Protein AF-A0A7C2BAP0-F1 (afdb_monomer)

Mean predicted aligned error: 7.5 Å

InterPro domains:
  IPR013431 Delta-60 repeat [PF17164] (70-95)

Nearest PDB structures (foldseek):
  1y8c-assembly1_A  TM=5.650E-01  e=6.481E+00  Clostridium acetobutylicum ATCC 824
  7m30-assembly1_D  TM=2.718E-01  e=7.542E+00  Human betaherpesvirus 5

pLDDT: mean 76.72, std 11.05, range [52.72, 95.56]

Structure (mmCIF, N/CA/C/O backbone):
data_AF-A0A7C2BAP0-F1
#
_entry.id   AF-A0A7C2BAP0-F1
#
loop_
_atom_site.group_PDB
_atom_site.id
_atom_site.type_symbol
_atom_site.label_atom_id
_atom_site.label_alt_id
_atom_site.label_comp_id
_atom_site.label_asym_id
_atom_site.label_entity_id
_atom_site.label_seq_id
_atom_site.pdbx_PDB_ins_code
_atom_site.Cartn_x
_atom_site.Cartn_y
_atom_site.Cartn_z
_atom_site.occupancy
_atom_site.B_iso_or_equiv
_atom_site.auth_seq_id
_atom_site.auth_comp_id
_atom_site.auth_asym_id
_atom_site.auth_atom_id
_atom_site.pdbx_PDB_model_num
ATOM 1 N N . MET A 1 1 ? -6.931 2.181 -11.213 1.00 60.00 1 MET A N 1
ATOM 2 C CA . MET A 1 1 ? -7.360 0.834 -10.768 1.00 60.00 1 MET A CA 1
ATOM 3 C C . MET A 1 1 ? -7.959 0.981 -9.381 1.00 60.00 1 MET A C 1
ATOM 5 O O . MET A 1 1 ? -7.573 1.914 -8.685 1.00 60.00 1 MET A O 1
ATOM 9 N N . ALA A 1 2 ? -8.909 0.126 -9.014 1.00 66.00 2 ALA A N 1
ATOM 10 C CA . ALA A 1 2 ? -9.469 0.088 -7.670 1.00 66.00 2 ALA A CA 1
ATOM 11 C C . ALA A 1 2 ? -9.426 -1.349 -7.154 1.00 66.00 2 ALA A C 1
ATOM 13 O O . ALA A 1 2 ? -9.583 -2.288 -7.936 1.00 66.00 2 ALA A O 1
ATOM 14 N N . ASN A 1 3 ? -9.183 -1.499 -5.860 1.00 74.06 3 ASN A N 1
ATOM 15 C CA . ASN A 1 3 ? -9.145 -2.777 -5.174 1.00 74.06 3 ASN A CA 1
ATOM 16 C C . ASN A 1 3 ? -9.980 -2.664 -3.897 1.00 74.06 3 ASN A C 1
ATOM 18 O O . ASN A 1 3 ? -10.124 -1.575 -3.336 1.00 74.06 3 ASN A O 1
ATOM 22 N N . LEU A 1 4 ? -10.551 -3.780 -3.466 1.00 80.62 4 LEU A N 1
ATOM 23 C CA . LEU A 1 4 ? -11.315 -3.851 -2.237 1.00 80.62 4 LEU A CA 1
ATOM 24 C C . LEU A 1 4 ? -10.949 -5.114 -1.487 1.00 80.62 4 LEU A C 1
ATOM 26 O O . LEU A 1 4 ? -10.612 -6.136 -2.083 1.00 80.62 4 LEU A O 1
ATOM 30 N N . ALA A 1 5 ? -11.112 -5.056 -0.179 1.00 78.81 5 ALA A N 1
ATOM 31 C CA . ALA A 1 5 ? -10.953 -6.209 0.673 1.00 78.81 5 ALA A CA 1
ATOM 32 C C . ALA A 1 5 ? -11.924 -6.131 1.848 1.00 78.81 5 ALA A C 1
ATOM 34 O O . ALA A 1 5 ? -12.207 -5.058 2.378 1.00 78.81 5 ALA A O 1
ATOM 35 N N . ILE A 1 6 ? -12.444 -7.287 2.242 1.00 80.50 6 ILE A N 1
ATOM 36 C CA . ILE A 1 6 ? -13.383 -7.416 3.355 1.00 80.50 6 ILE A CA 1
ATOM 37 C C . ILE A 1 6 ? -12.605 -7.869 4.576 1.00 80.50 6 ILE A C 1
ATOM 39 O O . ILE A 1 6 ? -11.807 -8.806 4.487 1.00 80.50 6 ILE A O 1
ATOM 43 N N . ARG A 1 7 ? -12.855 -7.235 5.722 1.00 74.12 7 ARG A N 1
ATOM 44 C CA . ARG A 1 7 ? -12.248 -7.654 6.974 1.00 74.12 7 ARG A CA 1
ATOM 45 C C . ARG A 1 7 ? -13.022 -7.221 8.204 1.00 74.12 7 ARG A C 1
ATOM 47 O O . ARG A 1 7 ? -13.328 -6.043 8.364 1.00 74.12 7 ARG A O 1
ATOM 54 N N . GLY A 1 8 ? -13.232 -8.173 9.113 1.00 79.19 8 GLY A N 1
ATOM 55 C CA . GLY A 1 8 ? -13.982 -7.930 10.338 1.00 79.19 8 GLY A CA 1
ATOM 56 C C . GLY A 1 8 ? -15.375 -7.410 10.000 1.00 79.19 8 GLY A C 1
ATOM 57 O O . GLY A 1 8 ? -16.153 -8.100 9.346 1.00 79.19 8 GLY A O 1
ATOM 58 N N . ASP A 1 9 ? -15.654 -6.183 10.421 1.00 78.75 9 ASP A N 1
ATOM 59 C CA . ASP A 1 9 ? -16.930 -5.491 10.246 1.00 78.75 9 ASP A CA 1
ATOM 60 C C . ASP A 1 9 ? -16.967 -4.511 9.060 1.00 78.75 9 ASP A C 1
ATOM 62 O O . ASP A 1 9 ? -17.964 -3.808 8.874 1.00 78.75 9 ASP A O 1
ATOM 66 N N . GLY A 1 10 ? -15.906 -4.459 8.251 1.00 84.00 10 GLY A N 1
ATOM 67 C CA . GLY A 1 10 ? -15.762 -3.444 7.216 1.00 84.00 10 GLY A CA 1
ATOM 68 C C . GLY A 1 10 ? -15.266 -3.952 5.869 1.00 84.00 10 GLY A C 1
ATOM 69 O O . GLY A 1 10 ? -14.668 -5.020 5.729 1.00 84.00 10 GLY A O 1
ATOM 70 N N . ILE A 1 11 ? -15.505 -3.126 4.859 1.00 85.06 11 ILE A N 1
ATOM 71 C CA . ILE A 1 11 ? -14.996 -3.251 3.500 1.00 85.06 11 ILE A CA 1
ATOM 72 C C . ILE A 1 11 ? -14.034 -2.086 3.288 1.00 85.06 11 ILE A C 1
ATOM 74 O O . ILE A 1 11 ? -14.440 -0.927 3.306 1.00 85.06 11 ILE A O 1
ATOM 78 N N . PHE A 1 12 ? -12.760 -2.386 3.084 1.00 83.50 12 PHE A N 1
ATOM 79 C CA . PHE A 1 12 ? -11.741 -1.393 2.770 1.00 83.50 12 PHE A CA 1
ATOM 80 C C . PHE A 1 12 ? -11.612 -1.276 1.261 1.00 83.50 12 PHE A C 1
ATOM 82 O O . PHE A 1 12 ? -11.488 -2.285 0.567 1.00 83.50 12 PHE A O 1
ATOM 89 N N . VAL A 1 13 ? -11.632 -0.050 0.754 1.00 79.00 13 VAL A N 1
ATOM 90 C CA . VAL A 1 13 ? -11.530 0.239 -0.676 1.00 79.00 13 VAL A CA 1
ATOM 91 C C . VAL A 1 13 ? -10.384 1.210 -0.904 1.00 79.00 13 VAL A C 1
ATOM 93 O O . VAL A 1 13 ? -10.280 2.221 -0.210 1.00 79.00 13 VAL A O 1
ATOM 96 N N . VAL A 1 14 ? -9.560 0.924 -1.913 1.00 77.88 14 VAL A N 1
ATOM 97 C CA . VAL A 1 14 ? -8.635 1.902 -2.491 1.00 77.88 14 VAL A CA 1
ATOM 98 C C . VAL A 1 14 ? -8.905 2.087 -3.965 1.00 77.88 14 VAL A C 1
ATOM 100 O O . VAL A 1 14 ? -9.116 1.127 -4.705 1.00 77.88 14 VAL A O 1
ATOM 103 N N . GLY A 1 15 ? -8.804 3.327 -4.412 1.00 72.50 15 GLY A N 1
ATOM 104 C CA . GLY A 1 15 ? -8.547 3.641 -5.808 1.00 72.50 15 GLY A CA 1
ATOM 105 C C . GLY A 1 15 ? -7.338 4.550 -5.927 1.00 72.50 15 GLY A C 1
ATOM 106 O O . GLY A 1 15 ? -7.028 5.291 -5.001 1.00 72.50 15 GLY A O 1
ATOM 107 N N . ALA A 1 16 ? -6.671 4.533 -7.077 1.00 72.88 16 ALA A N 1
ATOM 108 C CA . ALA A 1 16 ? -5.841 5.663 -7.478 1.00 72.88 16 ALA A CA 1
ATOM 109 C C . ALA A 1 16 ? -6.560 6.489 -8.540 1.00 72.88 16 ALA A C 1
ATOM 111 O O . ALA A 1 16 ? -7.107 5.952 -9.511 1.00 72.88 16 ALA A O 1
ATOM 112 N N . LEU A 1 17 ? -6.528 7.801 -8.336 1.00 68.38 17 LEU A N 1
ATOM 113 C CA . LEU A 1 17 ? -7.054 8.825 -9.225 1.00 68.38 17 LEU A CA 1
ATOM 114 C C . LEU A 1 17 ? -5.926 9.809 -9.546 1.00 68.38 17 LEU A C 1
ATOM 116 O O . LEU A 1 17 ? -5.077 10.087 -8.702 1.00 68.38 17 LEU A O 1
ATOM 120 N N . GLY A 1 18 ? -5.931 10.372 -10.751 1.00 66.81 18 GLY A N 1
ATOM 121 C CA . GLY A 1 18 ? -5.037 11.474 -11.104 1.00 66.81 18 GLY A CA 1
ATOM 122 C C . GLY A 1 18 ? -4.363 11.330 -12.461 1.00 66.81 18 GLY A C 1
ATOM 123 O O . GLY A 1 18 ? -4.441 10.297 -13.125 1.00 66.81 18 GLY A O 1
ATOM 124 N N . ALA A 1 19 ? -3.712 12.414 -12.875 1.00 61.16 19 ALA A N 1
ATOM 125 C CA . ALA A 1 19 ? -2.890 12.451 -14.074 1.00 61.16 19 ALA A CA 1
ATOM 126 C C . ALA A 1 19 ? -1.469 11.959 -13.765 1.00 61.16 19 ALA A C 1
ATOM 128 O O . ALA A 1 19 ? -1.022 11.950 -12.616 1.00 61.16 19 ALA A O 1
ATOM 129 N N . ILE A 1 20 ? -0.741 11.594 -14.817 1.00 60.59 20 ILE A N 1
ATOM 130 C CA . ILE A 1 20 ? 0.689 11.294 -14.756 1.00 60.59 20 ILE A CA 1
ATOM 131 C C . ILE A 1 20 ? 1.415 12.422 -13.995 1.00 60.59 20 ILE A C 1
ATOM 133 O O . ILE A 1 20 ? 1.289 13.591 -14.352 1.00 60.59 20 ILE A O 1
ATOM 137 N N . GLY A 1 21 ? 2.139 12.073 -12.927 1.00 61.00 21 GLY A N 1
ATOM 138 C CA . GLY A 1 21 ? 2.869 13.032 -12.080 1.00 61.00 21 GLY A CA 1
ATOM 139 C C . GLY A 1 21 ? 2.085 13.598 -10.886 1.00 61.00 21 GLY A C 1
ATOM 140 O O . GLY A 1 21 ? 2.685 14.208 -10.010 1.00 61.00 21 GLY A O 1
ATOM 141 N N . LYS A 1 22 ? 0.766 13.378 -10.799 1.00 69.75 22 LYS A N 1
ATOM 142 C CA . LYS A 1 22 ? -0.076 13.789 -9.659 1.00 69.75 22 LYS A CA 1
ATOM 143 C C . LYS A 1 22 ? -1.109 12.714 -9.334 1.00 69.75 22 LYS A C 1
ATOM 145 O O . LYS A 1 22 ? -2.311 12.939 -9.472 1.00 69.75 22 LYS A O 1
ATOM 150 N N . GLN A 1 23 ? -0.634 11.535 -8.944 1.00 73.38 23 GLN A N 1
ATOM 151 C CA . GLN A 1 23 ? -1.524 10.474 -8.483 1.00 73.38 23 GLN A CA 1
ATOM 152 C C . GLN A 1 23 ? -1.848 10.621 -7.001 1.00 73.38 23 GLN A C 1
ATOM 154 O O . GLN A 1 23 ? -0.998 10.981 -6.185 1.00 73.38 23 GLN A O 1
ATOM 159 N N . ILE A 1 24 ? -3.101 10.330 -6.679 1.00 77.06 24 ILE A N 1
ATOM 160 C CA . ILE A 1 24 ? -3.667 10.346 -5.340 1.00 77.06 24 ILE A CA 1
ATOM 161 C C . ILE A 1 24 ? -4.268 8.964 -5.105 1.00 77.06 24 ILE A C 1
ATOM 163 O O . ILE A 1 24 ? -5.081 8.499 -5.906 1.00 77.06 24 ILE A O 1
ATOM 167 N N . ALA A 1 25 ? -3.877 8.317 -4.013 1.00 77.25 25 ALA A N 1
ATOM 168 C CA . ALA A 1 25 ? -4.617 7.186 -3.487 1.00 77.25 25 ALA A CA 1
ATOM 169 C C . ALA A 1 25 ? -5.796 7.701 -2.667 1.00 77.25 25 ALA A C 1
ATOM 171 O O . ALA A 1 25 ? -5.637 8.601 -1.844 1.00 77.25 25 ALA A O 1
ATOM 172 N N . VAL A 1 26 ? -6.965 7.119 -2.892 1.00 82.44 26 VAL A N 1
ATOM 173 C CA . VAL A 1 26 ? -8.182 7.404 -2.142 1.00 82.44 26 VAL A CA 1
ATOM 174 C C . VAL A 1 26 ? -8.581 6.152 -1.389 1.00 82.44 26 VAL A C 1
ATOM 176 O O . VAL A 1 26 ? -8.789 5.113 -2.014 1.00 82.44 26 VAL A O 1
ATOM 179 N N . TYR A 1 27 ? -8.707 6.274 -0.074 1.00 83.12 27 TYR A N 1
ATOM 180 C CA . TYR A 1 27 ? -9.094 5.209 0.840 1.00 83.12 27 TYR A CA 1
ATOM 181 C C . TYR A 1 27 ? -10.458 5.495 1.430 1.00 83.12 27 TYR A C 1
ATOM 183 O O . TYR A 1 27 ? -10.751 6.620 1.827 1.00 83.12 27 TYR A O 1
ATOM 191 N N . THR A 1 28 ? -11.285 4.469 1.541 1.00 88.12 28 THR A N 1
ATOM 192 C CA . THR A 1 28 ? -12.515 4.546 2.321 1.00 88.12 28 THR A CA 1
ATOM 193 C C . THR A 1 28 ? -12.773 3.210 2.995 1.00 88.12 28 THR A C 1
ATOM 195 O O . THR A 1 28 ? -12.379 2.155 2.485 1.00 88.12 28 THR A O 1
ATOM 198 N N . LYS A 1 29 ? -13.424 3.263 4.153 1.00 89.12 29 LYS A N 1
ATOM 199 C CA . LYS A 1 29 ? -13.974 2.097 4.828 1.00 89.12 29 LYS A CA 1
ATOM 200 C C . LYS A 1 29 ? -15.489 2.196 4.745 1.00 89.12 29 LYS A C 1
ATOM 202 O O . LYS A 1 29 ? -16.071 3.228 5.075 1.00 89.12 29 LYS A O 1
ATOM 207 N N . LEU A 1 30 ? -16.115 1.124 4.289 1.00 91.19 30 LEU A N 1
ATOM 208 C CA . LEU A 1 30 ? -17.557 0.954 4.331 1.00 91.19 30 LEU A CA 1
ATOM 209 C C . LEU A 1 30 ? -17.900 -0.075 5.408 1.00 91.19 30 LEU A C 1
ATOM 211 O O . LEU A 1 30 ? -17.142 -1.019 5.621 1.00 91.19 30 LEU A O 1
ATOM 215 N N . SER A 1 31 ? -19.051 0.056 6.051 1.00 91.69 31 SER A N 1
ATOM 216 C CA . SER A 1 31 ? -19.670 -1.040 6.794 1.00 91.69 31 SER A CA 1
ATOM 217 C C . SER A 1 31 ? -20.094 -2.165 5.842 1.00 91.69 31 SER A C 1
ATOM 219 O O . SER A 1 31 ? -20.206 -1.973 4.628 1.00 91.69 31 SER A O 1
ATOM 221 N N . LEU A 1 32 ? -20.371 -3.359 6.378 1.00 90.25 32 LEU A N 1
ATOM 222 C CA . LEU A 1 32 ? -20.813 -4.508 5.566 1.00 90.25 32 LEU A CA 1
ATOM 223 C C . LEU A 1 32 ? -22.132 -4.269 4.807 1.00 90.25 32 LEU A C 1
ATOM 225 O O . LEU A 1 32 ? -22.399 -4.954 3.823 1.00 90.25 32 LEU A O 1
ATOM 229 N N . ASP A 1 33 ? -22.950 -3.301 5.232 1.00 92.88 33 ASP A N 1
ATOM 230 C CA . ASP A 1 33 ? -24.154 -2.865 4.511 1.00 92.88 33 ASP A CA 1
ATOM 231 C C . ASP A 1 33 ? -23.868 -1.799 3.429 1.00 92.88 33 ASP A C 1
ATOM 233 O O . ASP A 1 33 ? -24.795 -1.287 2.801 1.00 92.88 33 ASP A O 1
ATOM 237 N N . GLY A 1 34 ? -22.591 -1.482 3.190 1.00 91.44 34 GLY A N 1
ATOM 238 C CA . GLY A 1 34 ? -22.111 -0.611 2.118 1.00 91.44 34 GLY A CA 1
ATOM 239 C C . GLY A 1 34 ? -22.129 0.886 2.431 1.00 91.44 34 GLY A C 1
ATOM 240 O O . GLY A 1 34 ? -21.845 1.685 1.539 1.00 91.44 34 GLY A O 1
ATOM 241 N N . LYS A 1 35 ? -22.459 1.297 3.661 1.00 95.56 35 LYS A N 1
ATOM 242 C CA . LYS A 1 35 ? -22.438 2.714 4.059 1.00 95.56 35 LYS A CA 1
ATOM 243 C C . LYS A 1 35 ? -21.031 3.153 4.473 1.00 95.56 35 LYS A C 1
ATOM 245 O O . LYS A 1 35 ? -20.275 2.319 4.955 1.00 95.56 35 LYS A O 1
ATOM 250 N N . PRO A 1 36 ? -20.669 4.441 4.344 1.00 94.88 36 PRO A N 1
ATOM 251 C CA . PRO A 1 36 ? -19.399 4.930 4.869 1.00 94.88 36 PRO A CA 1
ATOM 252 C C . PRO A 1 36 ? -19.283 4.714 6.380 1.00 94.88 36 PRO A C 1
ATOM 254 O O . PRO A 1 36 ? -20.175 5.097 7.142 1.00 94.88 36 PRO A O 1
ATOM 257 N N . ASP A 1 37 ? -18.179 4.105 6.806 1.00 92.69 37 ASP A N 1
ATOM 258 C CA . ASP A 1 37 ? -17.882 3.867 8.212 1.00 92.69 37 ASP A CA 1
ATOM 259 C C . ASP A 1 37 ? -17.383 5.163 8.863 1.00 92.69 37 ASP A C 1
ATOM 261 O O . ASP A 1 37 ? -16.286 5.642 8.584 1.00 92.69 37 ASP A O 1
ATOM 265 N N . GLN A 1 38 ? -18.197 5.723 9.757 1.00 94.31 38 GLN A N 1
ATOM 266 C CA . GLN A 1 38 ? -17.916 6.984 10.450 1.00 94.31 38 GLN A CA 1
ATOM 267 C C . GLN A 1 38 ? -16.676 6.919 11.356 1.00 94.31 38 GLN A C 1
ATOM 269 O O . GLN A 1 38 ? -16.120 7.963 11.694 1.00 94.31 38 GLN A O 1
ATOM 274 N N . SER A 1 39 ? -16.226 5.720 11.744 1.00 90.25 39 SER A N 1
ATOM 275 C CA . SER A 1 39 ? -14.994 5.547 12.523 1.00 90.25 39 SER A CA 1
ATOM 276 C C . SER A 1 39 ? -13.725 5.766 11.697 1.00 90.25 39 SER A C 1
ATOM 278 O O . SER A 1 39 ? -12.670 6.013 12.272 1.00 90.25 39 SER A O 1
ATOM 280 N N . PHE A 1 40 ? -13.823 5.723 10.365 1.00 89.50 40 PHE A N 1
ATOM 281 C CA . PHE A 1 40 ? -12.704 5.911 9.452 1.00 89.50 40 PHE A CA 1
ATOM 282 C C . PHE A 1 40 ? -12.774 7.300 8.824 1.00 89.50 40 PHE A C 1
ATOM 284 O O . PHE A 1 40 ? -13.644 7.561 7.996 1.00 89.50 40 PHE A O 1
ATOM 291 N N . ASN A 1 41 ? -11.866 8.197 9.208 1.00 92.00 41 ASN A N 1
ATOM 292 C CA . ASN A 1 41 ? -11.774 9.559 8.676 1.00 92.00 41 ASN A CA 1
ATOM 293 C C . ASN A 1 41 ? -13.137 10.297 8.665 1.00 92.00 41 ASN A C 1
ATOM 295 O O . ASN A 1 41 ? -13.482 11.003 7.719 1.00 92.00 41 ASN A O 1
ATOM 299 N N . GLY A 1 42 ? -13.962 10.078 9.699 1.00 93.62 42 GLY A N 1
ATOM 300 C CA . GLY A 1 42 ? -15.304 10.664 9.803 1.00 93.62 42 GLY A CA 1
ATOM 301 C C . GLY A 1 42 ? -16.303 10.181 8.742 1.00 93.62 42 GLY A C 1
ATOM 302 O O . GLY A 1 42 ? -17.286 10.866 8.476 1.00 93.62 42 GLY A O 1
ATOM 303 N N . GLY A 1 43 ? -16.053 9.034 8.105 1.00 92.25 43 GLY A N 1
ATOM 304 C CA . GLY A 1 43 ? -16.839 8.512 6.985 1.00 92.25 43 GLY A CA 1
ATOM 305 C C . GLY A 1 43 ? -16.499 9.138 5.633 1.00 92.25 43 GLY A C 1
ATOM 306 O O . GLY A 1 43 ? -17.103 8.768 4.627 1.00 92.25 43 GLY A O 1
ATOM 307 N N . GLU A 1 44 ? -15.529 10.048 5.578 1.00 94.19 44 GLU A N 1
ATOM 308 C CA . GLU A 1 44 ? -15.085 10.668 4.334 1.00 94.19 44 GLU A CA 1
ATOM 309 C C . GLU A 1 44 ? -13.887 9.916 3.734 1.00 94.19 44 GLU A C 1
ATOM 311 O O . GLU A 1 44 ? -13.049 9.377 4.466 1.00 94.19 44 GLU A O 1
ATOM 316 N N . PRO A 1 45 ? -13.733 9.892 2.399 1.00 89.31 45 PRO A N 1
ATOM 317 C CA . PRO A 1 45 ? -12.554 9.303 1.783 1.00 89.31 45 PRO A CA 1
ATOM 318 C C . PRO A 1 45 ? -11.261 10.027 2.188 1.00 89.31 45 PRO A C 1
ATOM 320 O O . PRO A 1 45 ? -11.148 11.248 2.076 1.00 89.31 45 PRO A O 1
ATOM 323 N N . LEU A 1 46 ? -10.247 9.267 2.595 1.00 86.44 46 LEU A N 1
ATOM 324 C CA . LEU A 1 46 ? -8.901 9.773 2.847 1.00 86.44 46 LEU A CA 1
ATOM 325 C C . LEU A 1 46 ? -8.128 9.848 1.528 1.00 86.44 46 LEU A C 1
ATOM 327 O O . LEU A 1 46 ? -8.031 8.856 0.812 1.00 86.44 46 LEU A O 1
ATOM 331 N N . SER A 1 47 ? -7.530 11.000 1.227 1.00 85.38 47 SER A N 1
ATOM 332 C CA . SER A 1 47 ? -6.709 11.203 0.027 1.00 85.38 47 SER A CA 1
ATOM 333 C C . SER A 1 47 ? -5.232 11.356 0.386 1.00 85.38 47 SER A C 1
ATOM 335 O O . SER A 1 47 ? -4.869 12.280 1.110 1.00 85.38 47 SER A O 1
ATOM 337 N N . ILE A 1 48 ? -4.375 10.491 -0.159 1.00 78.75 48 ILE A N 1
ATOM 338 C CA . ILE A 1 48 ? -2.921 10.523 0.047 1.00 78.75 48 ILE A CA 1
ATOM 339 C C . ILE A 1 48 ? -2.224 10.761 -1.299 1.00 78.75 48 ILE A C 1
ATOM 341 O O . ILE A 1 48 ? -2.373 9.947 -2.216 1.00 78.75 48 ILE A O 1
ATOM 345 N N . PRO A 1 49 ? -1.450 11.850 -1.456 1.00 77.94 49 PRO A N 1
ATOM 346 C CA . PRO A 1 49 ? -0.606 12.043 -2.630 1.00 77.94 49 PRO A CA 1
ATOM 347 C C . PRO A 1 49 ? 0.453 10.938 -2.715 1.00 77.94 49 PRO A C 1
ATOM 349 O O . PRO A 1 49 ? 1.211 10.734 -1.773 1.00 77.94 49 PRO A O 1
ATOM 352 N N . LEU A 1 50 ? 0.536 10.244 -3.851 1.00 68.69 50 LEU A N 1
ATOM 353 C CA . LEU A 1 50 ? 1.498 9.152 -4.046 1.00 68.69 50 LEU A CA 1
ATOM 354 C C . LEU A 1 50 ? 2.842 9.619 -4.627 1.00 68.69 50 LEU A C 1
ATOM 356 O O . LEU A 1 50 ? 3.785 8.840 -4.684 1.00 68.69 50 LEU A O 1
ATOM 360 N N . GLY A 1 51 ? 2.949 10.878 -5.060 1.00 63.34 51 GLY A N 1
ATOM 361 C CA . GLY A 1 51 ? 4.139 11.404 -5.736 1.00 63.34 51 GLY A CA 1
ATOM 362 C C . GLY A 1 51 ? 4.222 11.022 -7.221 1.00 63.34 51 GLY A C 1
ATOM 363 O O . GLY A 1 51 ? 3.340 10.354 -7.774 1.00 63.34 51 GLY A O 1
ATOM 364 N N . GLU A 1 52 ? 5.270 11.490 -7.899 1.00 59.50 52 GLU A N 1
ATOM 365 C CA . GLU A 1 52 ? 5.407 11.394 -9.358 1.00 59.50 52 GLU A CA 1
ATOM 366 C C . GLU A 1 52 ? 5.582 9.953 -9.868 1.00 59.50 52 GLU A C 1
ATOM 368 O O . GLU A 1 52 ? 6.268 9.134 -9.265 1.00 59.50 52 GLU A O 1
ATOM 373 N N . GLY A 1 53 ? 4.978 9.648 -11.023 1.00 56.12 53 GLY A N 1
ATOM 374 C CA . GLY A 1 53 ? 5.149 8.367 -11.721 1.00 56.12 53 GLY A CA 1
ATOM 375 C C . GLY A 1 53 ? 4.331 7.195 -11.170 1.00 56.12 53 GLY A C 1
ATOM 376 O O . GLY A 1 53 ? 4.345 6.120 -11.756 1.00 56.12 53 GLY A O 1
ATOM 377 N N . ASN A 1 54 ? 3.580 7.352 -10.078 1.00 57.81 54 ASN A N 1
ATOM 378 C CA . ASN A 1 54 ? 2.877 6.197 -9.523 1.00 57.81 54 ASN A CA 1
ATOM 379 C C . ASN A 1 54 ? 1.697 5.740 -10.395 1.00 57.81 54 ASN A C 1
ATOM 381 O O . ASN A 1 54 ? 0.990 6.592 -10.906 1.00 57.81 54 ASN A O 1
ATOM 385 N N . ILE A 1 55 ? 1.514 4.43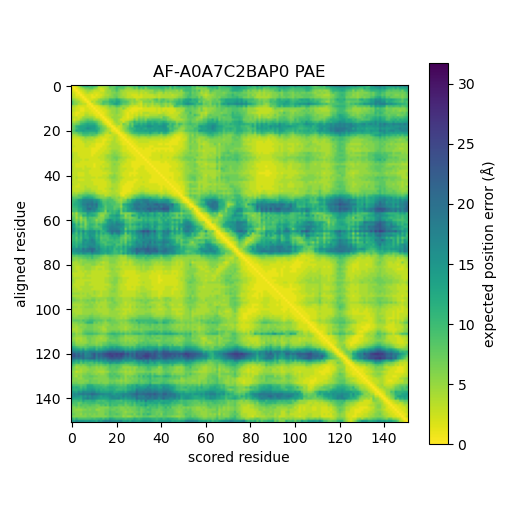1 -10.611 1.00 52.72 55 ILE A N 1
ATOM 386 C CA . ILE A 1 55 ? 0.369 3.792 -11.276 1.00 52.72 55 ILE A CA 1
ATOM 387 C C . ILE A 1 55 ? 0.206 2.395 -10.651 1.00 52.72 55 ILE A C 1
ATOM 389 O O . ILE A 1 55 ? 0.921 1.459 -10.998 1.00 52.72 55 ILE A O 1
ATOM 393 N N . GLY A 1 56 ? -0.742 2.242 -9.730 1.00 55.00 56 GLY A N 1
ATOM 394 C CA . GLY A 1 56 ? -1.068 0.945 -9.134 1.00 55.00 56 GLY A CA 1
ATOM 395 C C . GLY A 1 56 ? -1.645 1.087 -7.732 1.00 55.00 56 GLY A C 1
ATOM 396 O O . GLY A 1 56 ? -1.156 1.877 -6.927 1.00 55.00 56 GLY A O 1
ATOM 397 N N . SER A 1 57 ? -2.725 0.356 -7.456 1.00 57.41 57 SER A N 1
ATOM 398 C CA . SER A 1 57 ? -3.507 0.492 -6.221 1.00 57.41 57 SER A CA 1
ATOM 399 C C . SER A 1 57 ? -3.867 -0.898 -5.722 1.00 57.41 57 SER A C 1
ATOM 401 O O . SER A 1 57 ? -4.865 -1.475 -6.153 1.00 57.41 57 SER A O 1
ATOM 403 N N . TYR A 1 58 ? -3.026 -1.454 -4.856 1.00 61.03 58 TYR A N 1
ATOM 404 C CA . TYR A 1 58 ? -3.388 -2.635 -4.082 1.00 61.03 58 TYR A CA 1
ATOM 405 C C . TYR A 1 58 ? -3.757 -2.172 -2.674 1.00 61.03 58 TYR A C 1
ATOM 407 O O . TYR A 1 58 ? -3.056 -1.363 -2.071 1.00 61.03 58 TYR A O 1
ATOM 415 N N . VAL A 1 59 ? -4.859 -2.687 -2.136 1.00 59.72 59 VAL A N 1
ATOM 416 C CA . VAL A 1 59 ? -5.117 -2.614 -0.698 1.00 59.72 59 VAL A CA 1
ATOM 417 C C . VAL A 1 59 ? -5.070 -4.011 -0.148 1.00 59.72 59 VAL A C 1
ATOM 419 O O . VAL A 1 59 ? -5.721 -4.915 -0.666 1.00 59.72 59 VAL A O 1
ATOM 422 N N . ILE A 1 60 ? -4.306 -4.149 0.925 1.00 63.56 60 ILE A N 1
ATOM 423 C CA . ILE A 1 60 ? -4.425 -5.276 1.825 1.00 63.56 60 ILE A CA 1
ATOM 424 C C . ILE A 1 60 ? -4.798 -4.676 3.171 1.00 63.56 60 ILE A C 1
ATOM 426 O O . ILE A 1 60 ? -3.980 -3.966 3.753 1.00 63.56 60 ILE A O 1
ATOM 430 N N . PRO A 1 61 ? -6.003 -4.932 3.682 1.00 60.06 61 PRO A N 1
ATOM 431 C CA . PRO A 1 61 ? -6.362 -4.509 5.018 1.00 60.06 61 PRO A CA 1
ATOM 432 C C . PRO A 1 61 ? -5.563 -5.364 6.007 1.00 60.06 61 PRO A C 1
ATOM 434 O O . PRO A 1 61 ? -5.972 -6.479 6.332 1.00 60.06 61 PRO A O 1
ATOM 437 N N . LEU A 1 62 ? -4.409 -4.858 6.456 1.00 60.91 62 LEU A N 1
ATOM 438 C CA . LEU A 1 62 ? -3.617 -5.487 7.525 1.00 60.91 62 LEU A CA 1
ATOM 439 C C . LEU A 1 62 ? -4.210 -5.207 8.900 1.00 60.91 62 LEU A C 1
ATOM 441 O O . LEU A 1 62 ? -4.981 -4.258 9.043 1.00 60.91 62 LEU A O 1
ATOM 445 N N . GLU A 1 63 ? -3.902 -6.003 9.943 1.00 56.75 63 GLU A N 1
ATOM 446 C CA . GLU A 1 63 ? -4.420 -5.739 11.328 1.00 56.75 63 GLU A CA 1
ATOM 447 C C . GLU A 1 63 ? -3.907 -4.405 11.840 1.00 56.75 63 GLU A C 1
ATOM 449 O O . GLU A 1 63 ? -4.585 -3.712 12.589 1.00 56.75 63 GLU A O 1
ATOM 454 N N . SER A 1 64 ? -2.768 -4.013 11.290 1.00 57.53 64 SER A N 1
ATOM 455 C CA . SER A 1 64 ? -2.055 -2.767 11.467 1.00 57.53 64 SER A CA 1
ATOM 456 C C . SER A 1 64 ? -2.494 -1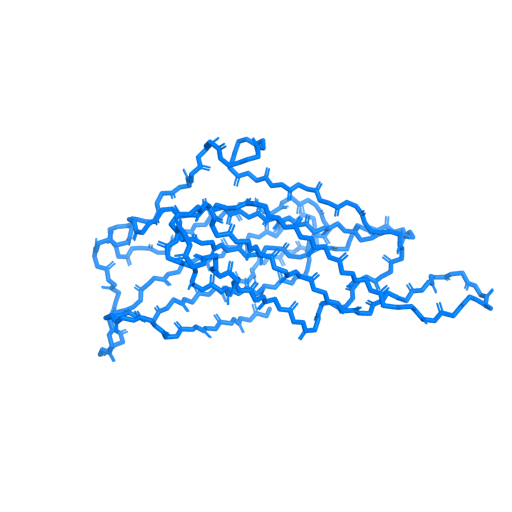.612 10.555 1.00 57.53 64 SER A C 1
ATOM 458 O O . SER A 1 64 ? -2.001 -0.504 10.763 1.00 57.53 64 SER A O 1
ATOM 460 N N . GLY A 1 65 ? -3.373 -1.839 9.562 1.00 59.12 65 GLY A N 1
ATOM 461 C CA . GLY A 1 65 ? -3.953 -0.783 8.719 1.00 59.12 65 GLY A CA 1
ATOM 462 C C . GLY A 1 65 ? -3.205 -0.399 7.417 1.00 59.12 65 GLY A C 1
ATOM 463 O O . GLY A 1 65 ? -3.206 0.745 6.975 1.00 59.12 65 GLY A O 1
ATOM 464 N N . LEU A 1 66 ? -2.525 -1.318 6.730 1.00 64.81 66 LEU A N 1
ATOM 465 C CA . LEU A 1 66 ? -1.749 -0.916 5.540 1.00 64.81 66 LEU A CA 1
ATOM 466 C C . LEU A 1 66 ? -2.581 -0.564 4.297 1.00 64.81 66 LEU A C 1
ATOM 468 O O . LEU A 1 66 ? -3.642 -1.118 4.017 1.00 64.81 66 LEU A O 1
ATOM 472 N N . SER A 1 67 ? -1.963 0.271 3.467 1.00 63.69 67 SER A N 1
ATOM 473 C CA . SER A 1 67 ? -2.251 0.445 2.050 1.00 63.69 67 SER A CA 1
ATOM 474 C C . SER A 1 67 ? -0.984 0.405 1.178 1.0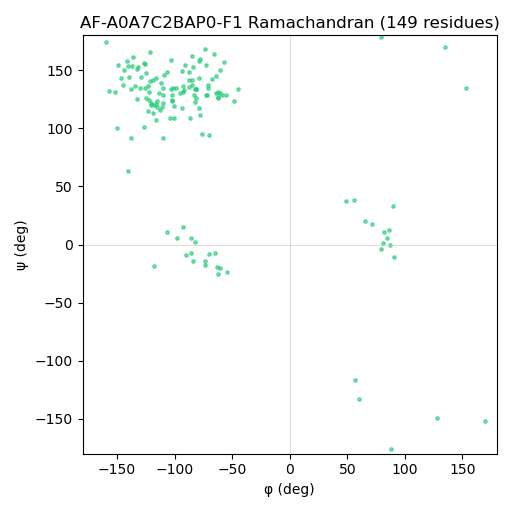0 63.69 67 SER A C 1
ATOM 476 O O . SER A 1 67 ? 0.107 0.752 1.632 1.00 63.69 67 SER A O 1
ATOM 478 N N . ILE A 1 68 ? -1.096 -0.006 -0.092 1.00 60.94 68 ILE A N 1
ATOM 479 C CA . ILE A 1 68 ? 0.052 -0.113 -1.009 1.00 60.94 68 ILE A CA 1
ATOM 480 C C . ILE A 1 68 ? -0.195 0.738 -2.263 1.00 60.94 68 ILE A C 1
ATOM 482 O O . ILE A 1 68 ? -1.062 0.439 -3.089 1.00 60.94 68 ILE A O 1
ATOM 486 N N . GLY A 1 69 ? 0.621 1.775 -2.446 1.00 58.72 69 GLY A N 1
ATOM 487 C CA . GLY A 1 69 ? 0.756 2.500 -3.706 1.00 58.72 69 GLY A CA 1
ATOM 488 C C . GLY A 1 69 ? 1.885 1.907 -4.549 1.00 58.72 69 GLY A C 1
ATOM 489 O O . GLY A 1 69 ? 2.982 1.650 -4.064 1.00 58.72 69 GLY A O 1
ATOM 490 N N . ILE A 1 70 ? 1.647 1.667 -5.834 1.00 58.19 70 ILE A N 1
ATOM 491 C CA . ILE A 1 70 ? 2.695 1.169 -6.738 1.00 58.19 70 ILE A CA 1
ATOM 492 C C . ILE A 1 70 ? 2.906 2.178 -7.839 1.00 58.19 70 ILE A C 1
ATOM 494 O O . ILE A 1 70 ? 1.953 2.784 -8.328 1.00 58.19 70 ILE A O 1
ATOM 498 N N . GLY A 1 71 ? 4.158 2.358 -8.230 1.00 56.66 71 GLY A N 1
ATOM 499 C CA . GLY A 1 71 ? 4.523 3.308 -9.242 1.00 56.66 71 GLY A CA 1
ATOM 500 C C . GLY A 1 71 ? 5.597 2.926 -10.210 1.00 56.66 71 GLY A C 1
ATOM 501 O O . GLY A 1 71 ? 6.463 2.096 -9.963 1.00 56.66 71 GLY A O 1
ATOM 502 N N . THR A 1 72 ? 5.552 3.605 -11.343 1.00 53.62 72 THR A N 1
ATOM 503 C CA . THR A 1 72 ? 6.537 3.490 -12.399 1.00 53.62 72 THR A CA 1
ATOM 504 C C . THR A 1 72 ? 7.044 4.883 -12.729 1.00 53.62 72 THR A C 1
ATOM 506 O O . THR A 1 72 ? 6.402 5.663 -13.426 1.00 53.62 72 THR A O 1
ATOM 509 N N . THR A 1 73 ? 8.223 5.225 -12.225 1.00 57.31 73 THR A N 1
ATOM 510 C CA . THR A 1 73 ? 8.905 6.445 -12.664 1.00 57.31 73 THR A CA 1
ATOM 511 C C . THR A 1 73 ? 9.278 6.341 -14.147 1.00 57.31 73 THR A C 1
ATOM 513 O O . THR A 1 73 ? 9.611 5.262 -14.630 1.00 57.31 73 THR A O 1
ATOM 516 N N . PHE A 1 74 ? 9.232 7.452 -14.887 1.00 55.19 74 PHE A N 1
ATOM 517 C CA . PHE A 1 74 ? 9.665 7.472 -16.289 1.00 55.19 74 PHE A CA 1
ATOM 518 C C . PHE A 1 74 ? 11.156 7.134 -16.401 1.00 55.19 74 PHE A C 1
ATOM 520 O O . PHE A 1 74 ? 11.984 7.770 -15.752 1.00 55.19 74 PHE A O 1
ATOM 527 N N . GLY A 1 75 ? 11.484 6.148 -17.237 1.00 65.12 75 GLY A N 1
ATOM 528 C CA . GLY A 1 75 ? 12.837 5.626 -17.428 1.00 65.12 75 GLY A CA 1
ATOM 529 C C . GLY A 1 75 ? 12.881 4.105 -17.279 1.00 65.12 75 GLY A C 1
ATOM 530 O O . GLY A 1 75 ? 11.896 3.421 -17.568 1.00 65.12 75 GLY A O 1
ATOM 531 N N . ASP A 1 76 ? 14.018 3.595 -16.805 1.00 69.69 76 ASP A N 1
ATOM 532 C CA . ASP A 1 76 ? 14.285 2.158 -16.673 1.00 69.69 76 ASP A CA 1
ATOM 533 C C . ASP A 1 76 ? 13.932 1.590 -15.281 1.00 69.69 76 ASP A C 1
ATOM 535 O O . ASP A 1 76 ? 14.409 0.516 -14.916 1.00 69.69 76 ASP A O 1
ATOM 539 N N . THR A 1 77 ? 13.165 2.308 -14.452 1.00 76.75 77 THR A N 1
ATOM 540 C CA . THR A 1 77 ? 12.930 1.934 -13.045 1.00 76.75 77 THR A CA 1
ATOM 541 C C . THR A 1 77 ? 11.495 2.149 -12.597 1.00 76.75 77 THR A C 1
ATOM 543 O O . THR A 1 77 ? 10.863 3.147 -12.937 1.00 76.75 77 THR A O 1
ATOM 546 N N . SER A 1 78 ? 11.017 1.256 -11.737 1.00 78.25 78 SER A N 1
ATOM 547 C CA . SER A 1 78 ? 9.767 1.398 -10.995 1.00 78.25 78 SER A CA 1
ATOM 548 C C . SER A 1 78 ? 10.032 1.790 -9.545 1.00 78.25 78 SER A C 1
ATOM 550 O O . SER A 1 78 ? 11.127 1.592 -9.016 1.00 78.25 78 SER A O 1
ATOM 552 N N . ALA A 1 79 ? 9.026 2.359 -8.897 1.00 77.44 79 ALA A N 1
ATOM 553 C CA . ALA A 1 79 ? 9.068 2.753 -7.502 1.00 77.44 79 ALA A CA 1
ATOM 554 C C . ALA A 1 79 ? 7.806 2.264 -6.797 1.00 77.44 79 ALA A C 1
ATOM 556 O O . ALA A 1 79 ? 6.692 2.539 -7.216 1.00 77.44 79 ALA A O 1
ATOM 557 N N . LEU A 1 80 ? 7.979 1.523 -5.720 1.00 78.75 80 LEU A N 1
ATOM 558 C CA . LEU A 1 80 ? 6.894 1.015 -4.903 1.00 78.75 80 LEU A CA 1
ATOM 559 C C . LEU A 1 80 ? 6.786 1.890 -3.647 1.00 78.75 80 LEU A C 1
ATOM 561 O O . LEU A 1 80 ? 7.780 2.035 -2.936 1.00 78.75 80 LEU A O 1
ATOM 565 N N . THR A 1 81 ? 5.608 2.456 -3.385 1.00 77.88 81 THR A N 1
ATOM 566 C CA . THR A 1 81 ? 5.348 3.360 -2.254 1.00 77.88 81 THR A CA 1
ATOM 567 C C . THR A 1 81 ? 4.340 2.730 -1.300 1.00 77.88 81 THR A C 1
ATOM 569 O O . THR A 1 81 ? 3.146 2.669 -1.574 1.00 77.88 81 THR A O 1
ATOM 572 N N . LEU A 1 82 ? 4.797 2.273 -0.143 1.00 79.94 82 LEU A N 1
ATOM 573 C CA . LEU A 1 82 ? 3.908 1.712 0.876 1.00 79.94 82 LEU A CA 1
ATOM 574 C C . LEU A 1 82 ? 3.509 2.815 1.840 1.00 79.94 82 LEU A C 1
ATOM 576 O O . LEU A 1 82 ? 4.387 3.553 2.270 1.00 79.94 82 LEU A O 1
ATOM 580 N N . SER A 1 83 ? 2.234 2.882 2.221 1.00 80.25 83 SER A N 1
ATOM 581 C CA . SER A 1 83 ? 1.745 3.820 3.235 1.00 80.25 83 SER A CA 1
ATOM 582 C C . SER A 1 83 ? 0.907 3.093 4.277 1.00 80.25 83 SER A C 1
ATOM 584 O O . SER A 1 83 ? 0.037 2.291 3.933 1.00 80.25 83 SER A O 1
ATOM 586 N N . ARG A 1 84 ? 1.128 3.383 5.559 1.00 81.31 84 ARG A N 1
ATOM 587 C CA . ARG A 1 84 ? 0.355 2.772 6.647 1.00 81.31 84 ARG A CA 1
ATOM 588 C C . ARG A 1 84 ? -0.699 3.738 7.169 1.00 81.31 84 ARG A C 1
ATOM 590 O O . ARG A 1 84 ? -0.393 4.888 7.461 1.00 81.31 84 ARG A O 1
ATOM 597 N N . ILE A 1 85 ? -1.940 3.273 7.254 1.00 81.94 85 ILE A N 1
ATOM 598 C CA . ILE A 1 85 ? -3.104 4.061 7.658 1.00 81.94 85 ILE A CA 1
ATOM 599 C C . ILE A 1 85 ? -3.699 3.407 8.902 1.00 81.94 85 ILE A C 1
ATOM 601 O O . ILE A 1 85 ? -4.125 2.266 8.874 1.00 81.94 85 ILE A O 1
ATOM 605 N N . ASN A 1 86 ? -3.770 4.112 10.014 1.00 82.69 86 ASN A N 1
ATOM 606 C CA . ASN A 1 86 ? -4.404 3.600 11.218 1.00 82.69 86 ASN A CA 1
ATOM 607 C C . ASN A 1 86 ? -5.872 3.194 10.964 1.00 82.69 86 ASN A C 1
ATOM 609 O O . ASN A 1 86 ? -6.518 3.714 10.049 1.00 82.69 86 ASN A O 1
ATOM 613 N N . PRO A 1 87 ? -6.449 2.301 11.789 1.00 81.00 87 PRO A N 1
ATOM 614 C CA . PRO A 1 87 ? -7.847 1.886 11.648 1.00 81.00 87 PRO A CA 1
ATOM 615 C C . PRO A 1 87 ? -8.866 3.037 11.642 1.00 81.00 87 PRO A C 1
ATOM 617 O O . PRO A 1 87 ? -9.950 2.880 11.085 1.00 81.00 87 PRO A O 1
ATOM 620 N N . ASP A 1 88 ? -8.514 4.183 12.231 1.00 85.81 88 ASP A N 1
ATOM 621 C CA . ASP A 1 88 ? -9.322 5.407 12.257 1.00 85.81 88 ASP A CA 1
ATOM 622 C C . ASP A 1 88 ? -9.192 6.272 10.987 1.00 85.81 88 ASP A C 1
ATOM 624 O O . ASP A 1 88 ? -9.796 7.340 10.892 1.00 85.81 88 ASP A O 1
ATOM 628 N N . GLY A 1 89 ? -8.416 5.832 9.994 1.00 83.94 89 GLY A N 1
ATOM 629 C CA . GLY A 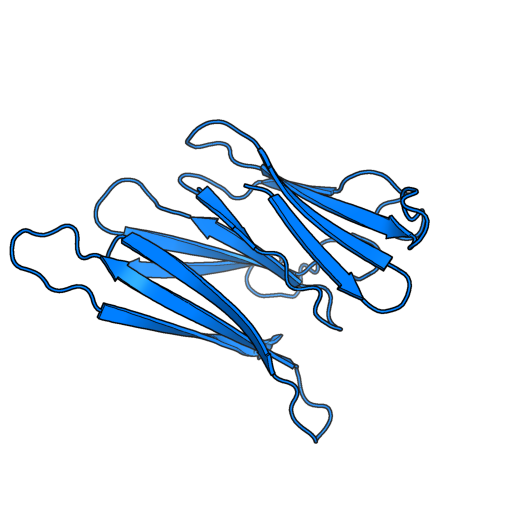1 89 ? -8.183 6.557 8.747 1.00 83.94 89 GLY A CA 1
ATOM 630 C C . GLY A 1 89 ? -7.116 7.648 8.826 1.00 83.94 89 GLY A C 1
ATOM 631 O O . GLY A 1 89 ? -6.990 8.428 7.884 1.00 83.94 89 GLY A O 1
ATOM 632 N N . THR A 1 90 ? -6.329 7.726 9.901 1.00 87.75 90 THR A N 1
ATOM 633 C CA . THR A 1 90 ? -5.169 8.631 9.980 1.00 87.75 90 THR A CA 1
ATOM 634 C C . THR A 1 90 ? -3.905 7.977 9.417 1.00 87.75 90 THR A C 1
ATOM 636 O O . THR A 1 90 ? -3.739 6.767 9.499 1.00 87.75 90 THR A O 1
ATOM 639 N N . LEU A 1 91 ? -2.981 8.746 8.832 1.00 85.69 91 LEU A N 1
ATOM 640 C CA . LEU A 1 91 ? -1.690 8.202 8.391 1.00 85.69 91 LEU A CA 1
ATOM 641 C C . LEU A 1 91 ? -0.806 7.889 9.613 1.00 85.69 91 LEU A C 1
ATOM 643 O O . LEU A 1 91 ? -0.593 8.762 10.454 1.00 85.69 91 LEU A O 1
ATOM 647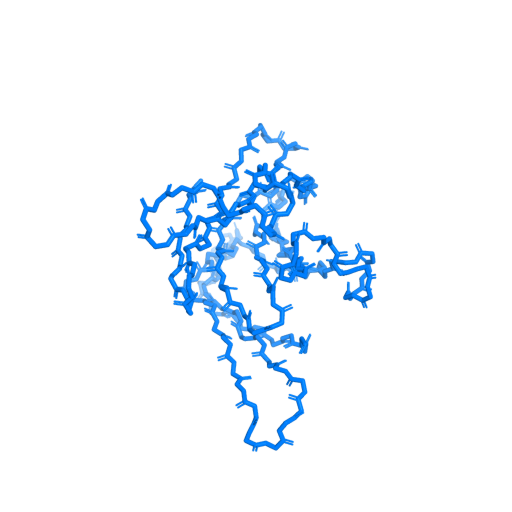 N N . ASP A 1 92 ? -0.255 6.677 9.690 1.00 85.31 92 ASP A N 1
ATOM 648 C CA . ASP A 1 92 ? 0.747 6.320 10.697 1.00 85.31 92 ASP A CA 1
ATOM 649 C C . ASP A 1 92 ? 2.095 6.932 10.310 1.00 85.31 92 ASP A C 1
ATOM 651 O O . ASP A 1 92 ? 2.859 6.354 9.544 1.00 85.31 92 ASP A O 1
ATOM 655 N N . THR A 1 93 ? 2.406 8.110 10.848 1.00 88.69 93 THR A N 1
ATOM 656 C CA . THR A 1 93 ? 3.644 8.839 10.534 1.00 88.69 93 THR A CA 1
ATOM 657 C C . THR A 1 93 ? 4.911 8.189 11.088 1.00 88.69 93 THR A C 1
ATOM 659 O O . THR A 1 93 ? 6.008 8.623 10.730 1.00 88.69 93 THR A O 1
ATOM 662 N N . THR A 1 94 ? 4.785 7.156 11.929 1.00 87.69 94 THR A N 1
ATOM 663 C CA . THR A 1 94 ? 5.925 6.407 12.475 1.00 87.69 94 THR A CA 1
ATOM 664 C C . THR A 1 94 ? 6.413 5.307 11.531 1.00 87.69 94 THR A C 1
ATOM 666 O O . THR A 1 94 ? 7.529 4.811 11.684 1.00 87.69 94 THR A O 1
ATOM 669 N N . PHE A 1 95 ? 5.621 4.965 10.512 1.00 83.25 95 PHE A N 1
ATOM 670 C CA . PHE A 1 95 ? 5.987 3.983 9.503 1.00 83.25 95 PHE A CA 1
ATOM 671 C C . PHE A 1 95 ? 6.934 4.577 8.450 1.00 83.25 95 PHE A C 1
ATOM 673 O O . PHE A 1 95 ? 6.566 5.476 7.696 1.00 83.25 95 PHE A O 1
ATOM 680 N N . GLY A 1 96 ? 8.156 4.049 8.358 1.00 84.62 96 GLY A N 1
ATOM 681 C CA . GLY A 1 96 ? 9.138 4.497 7.367 1.00 84.62 96 GLY A CA 1
ATOM 682 C C . GLY A 1 96 ? 9.502 5.980 7.511 1.00 84.62 96 GLY A C 1
ATOM 683 O O . GLY A 1 96 ? 9.786 6.461 8.605 1.00 84.62 96 GLY A O 1
ATOM 684 N N . GLU A 1 97 ? 9.514 6.705 6.395 1.00 86.94 97 GLU A N 1
ATOM 685 C CA . GLU A 1 97 ? 9.703 8.153 6.358 1.00 86.94 97 GLU A CA 1
ATOM 686 C C . GLU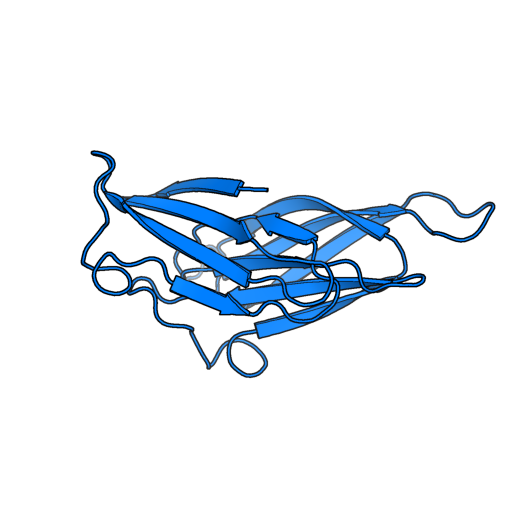 A 1 97 ? 8.341 8.840 6.192 1.00 86.94 97 GLU A C 1
ATOM 688 O O . GLU A 1 97 ? 7.704 8.763 5.139 1.00 86.94 97 GLU A O 1
ATOM 693 N N . GLN A 1 98 ? 7.884 9.500 7.263 1.00 86.62 98 GLN A N 1
ATOM 694 C CA . GLN A 1 98 ? 6.623 10.257 7.306 1.00 86.62 98 GLN A CA 1
ATOM 695 C C . GLN A 1 98 ? 5.386 9.428 6.918 1.00 86.62 98 GLN A C 1
ATOM 697 O O . GLN A 1 98 ? 4.470 9.921 6.263 1.00 86.62 98 GLN A O 1
ATOM 702 N N . GLY A 1 99 ? 5.352 8.161 7.330 1.00 82.88 99 GLY A N 1
ATOM 703 C CA . GLY A 1 99 ? 4.251 7.242 7.052 1.00 82.88 99 GLY A CA 1
ATOM 704 C C . GLY A 1 99 ? 4.343 6.514 5.721 1.00 82.88 99 GLY A C 1
ATOM 705 O O . GLY A 1 99 ? 3.364 5.895 5.295 1.00 82.88 99 GLY A O 1
ATOM 706 N N . SER A 1 100 ? 5.505 6.561 5.060 1.00 80.00 100 SER A N 1
ATOM 707 C CA . SER A 1 100 ? 5.722 5.840 3.814 1.00 80.00 100 SER A CA 1
ATOM 708 C C . SER A 1 100 ? 7.101 5.202 3.667 1.00 80.00 100 SER A C 1
ATOM 710 O O . SER A 1 100 ? 8.096 5.662 4.219 1.00 80.00 100 SER A O 1
ATOM 712 N N . VAL A 1 101 ? 7.170 4.135 2.872 1.00 83.81 101 VAL A N 1
ATOM 713 C CA . VAL A 1 101 ? 8.428 3.518 2.436 1.00 83.81 101 VAL A CA 1
ATOM 714 C C . VAL A 1 101 ? 8.476 3.522 0.917 1.00 83.81 101 VAL A C 1
ATOM 716 O O . VAL A 1 101 ? 7.598 2.957 0.267 1.00 83.81 101 VAL A O 1
ATOM 719 N N . LEU A 1 102 ? 9.533 4.109 0.354 1.00 81.75 102 LEU A N 1
ATOM 720 C CA . LEU A 1 102 ? 9.805 4.108 -1.080 1.00 81.75 102 LEU A CA 1
ATOM 721 C C . LEU A 1 102 ? 10.858 3.049 -1.417 1.00 81.75 102 LEU A C 1
ATOM 723 O O . LEU A 1 102 ? 12.002 3.128 -0.975 1.00 81.75 102 LEU A O 1
ATOM 727 N N . THR A 1 103 ? 10.500 2.075 -2.248 1.00 83.62 103 THR A N 1
ATOM 728 C CA . THR A 1 103 ? 11.422 1.040 -2.733 1.00 83.62 103 THR A CA 1
ATOM 729 C C . THR A 1 103 ? 11.609 1.159 -4.235 1.00 83.62 103 THR A C 1
ATOM 731 O O . THR A 1 103 ? 10.659 1.007 -4.999 1.00 83.62 103 THR A O 1
ATOM 734 N N . LYS A 1 104 ? 12.843 1.407 -4.678 1.00 83.94 104 LYS A N 1
ATOM 735 C CA . LYS A 1 104 ? 13.179 1.435 -6.106 1.00 83.94 104 LYS A CA 1
ATOM 736 C C . LYS A 1 104 ? 13.407 0.018 -6.621 1.00 83.94 104 LYS A C 1
ATOM 738 O O . LYS A 1 104 ? 14.142 -0.753 -6.008 1.00 83.94 104 LYS A O 1
ATOM 743 N N . VAL A 1 105 ? 12.818 -0.290 -7.768 1.00 81.31 105 VAL A N 1
ATOM 744 C CA . VAL A 1 105 ? 12.953 -1.572 -8.459 1.00 81.31 105 VAL A CA 1
ATOM 745 C C . VAL A 1 105 ? 13.530 -1.309 -9.853 1.00 81.31 105 VAL A C 1
ATOM 747 O O . VAL A 1 105 ? 12.943 -0.530 -10.608 1.00 81.31 105 VAL A O 1
ATOM 750 N N . PRO A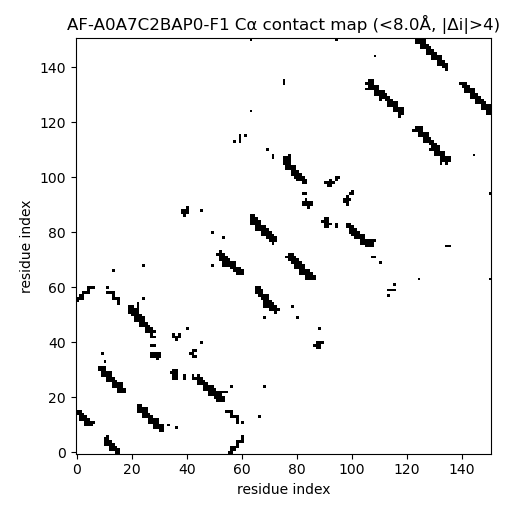 1 106 ? 14.684 -1.902 -10.213 1.00 82.69 106 PRO A N 1
ATOM 751 C CA . PRO A 1 106 ? 15.185 -1.854 -11.585 1.00 82.69 106 PRO A CA 1
ATOM 752 C C . PRO A 1 106 ? 14.171 -2.510 -12.525 1.00 82.69 106 PRO A C 1
ATOM 754 O O . PRO A 1 106 ? 13.725 -3.609 -12.235 1.00 82.69 106 PRO A O 1
ATOM 757 N N . GLY A 1 107 ? 13.802 -1.853 -13.621 1.00 82.25 107 GLY A N 1
ATOM 758 C CA . GLY A 1 107 ? 12.813 -2.333 -14.586 1.00 82.25 107 GLY A CA 1
ATOM 759 C C . GLY A 1 107 ? 11.357 -1.970 -14.276 1.00 82.25 107 GLY A C 1
ATOM 760 O O . GLY A 1 107 ? 11.042 -1.236 -13.335 1.00 82.25 107 GLY A O 1
ATOM 761 N N . TYR A 1 108 ? 10.447 -2.473 -15.111 1.00 80.81 108 TYR A N 1
ATOM 762 C CA . TYR A 1 108 ? 9.003 -2.286 -14.967 1.00 80.81 108 TYR A CA 1
ATOM 763 C C . TYR A 1 108 ? 8.420 -3.354 -14.046 1.00 80.81 108 TYR A C 1
ATOM 765 O O . TYR A 1 108 ? 8.357 -4.526 -14.418 1.00 80.81 108 TYR A O 1
ATOM 773 N N . LEU A 1 109 ? 8.008 -2.948 -12.845 1.00 79.50 109 LEU A N 1
ATOM 774 C CA . LEU A 1 109 ? 7.398 -3.830 -11.860 1.00 79.50 109 LEU A CA 1
ATOM 775 C C . LEU A 1 109 ? 5.909 -4.007 -12.163 1.00 79.50 109 LEU A C 1
ATOM 777 O O . LEU A 1 109 ? 5.133 -3.054 -12.143 1.00 79.50 109 LEU A O 1
ATOM 781 N N . PHE A 1 110 ? 5.510 -5.257 -12.350 1.00 79.00 110 PHE A N 1
ATOM 782 C CA . PHE A 1 110 ? 4.125 -5.694 -12.392 1.00 79.00 110 PHE A CA 1
ATOM 783 C C . PHE A 1 110 ? 3.857 -6.519 -11.139 1.00 79.00 110 PHE A C 1
ATOM 785 O O . PHE A 1 110 ? 4.093 -7.728 -11.109 1.00 79.00 110 PHE A O 1
ATOM 792 N N . THR A 1 111 ? 3.396 -5.860 -10.080 1.00 76.19 111 THR A N 1
ATOM 793 C CA . THR A 1 111 ? 3.027 -6.543 -8.838 1.00 76.19 111 THR A CA 1
ATOM 794 C C . THR A 1 111 ? 1.853 -7.471 -9.094 1.00 76.19 111 THR A C 1
ATOM 796 O O . THR A 1 111 ? 0.854 -7.056 -9.682 1.00 76.19 111 THR A O 1
ATOM 799 N N . SER A 1 112 ? 1.982 -8.720 -8.659 1.00 73.00 112 SER A N 1
ATOM 800 C CA . SER A 1 112 ? 0.975 -9.765 -8.850 1.00 73.00 112 SER A CA 1
ATOM 801 C C . SER A 1 112 ? 0.418 -10.297 -7.537 1.00 73.00 112 SER A C 1
ATOM 803 O O . SER A 1 112 ? -0.646 -10.907 -7.542 1.00 73.00 112 SER A O 1
ATOM 805 N N . PHE A 1 113 ? 1.116 -10.080 -6.422 1.00 77.31 113 PHE A N 1
ATOM 806 C CA . PHE A 1 113 ? 0.628 -10.435 -5.099 1.00 77.31 113 PHE A CA 1
ATOM 807 C C . PHE A 1 113 ? 1.175 -9.483 -4.043 1.00 77.31 113 PHE A C 1
ATOM 809 O O . PHE A 1 113 ? 2.249 -8.890 -4.191 1.00 77.31 113 PHE A O 1
ATOM 816 N N . ALA A 1 114 ? 0.425 -9.378 -2.958 1.00 78.06 114 ALA A N 1
ATOM 817 C CA . ALA A 1 114 ? 0.869 -8.741 -1.745 1.00 78.06 114 ALA A CA 1
ATOM 818 C C . ALA A 1 114 ? 0.110 -9.397 -0.572 1.00 78.06 114 ALA A C 1
ATOM 820 O O . ALA A 1 114 ? -1.102 -9.595 -0.675 1.00 78.06 114 ALA A O 1
ATOM 821 N N . GLU A 1 115 ? 0.812 -9.796 0.491 1.00 78.12 115 GLU A N 1
ATOM 822 C CA . GLU A 1 115 ? 0.274 -10.653 1.561 1.00 78.12 115 GLU A CA 1
ATOM 823 C C . GLU A 1 115 ? 0.842 -10.293 2.942 1.00 78.12 115 GLU A C 1
ATOM 825 O O . GLU A 1 115 ? 2.045 -10.059 3.088 1.00 78.12 115 GLU A O 1
ATOM 830 N N . GLU A 1 116 ? -0.030 -10.265 3.957 1.00 78.25 116 GLU A N 1
ATOM 831 C CA . GLU A 1 116 ? 0.356 -10.177 5.370 1.00 78.25 116 GLU A CA 1
ATOM 832 C C . GLU A 1 116 ? 0.740 -11.560 5.893 1.00 78.25 116 GLU A C 1
ATOM 834 O O . GLU A 1 116 ? -0.059 -12.492 5.845 1.00 78.25 116 GLU A O 1
ATOM 839 N N . ILE A 1 117 ? 1.929 -11.673 6.466 1.00 78.50 117 ILE A N 1
ATOM 840 C CA . ILE A 1 117 ? 2.373 -12.833 7.223 1.00 78.50 117 ILE A CA 1
ATOM 841 C C . ILE A 1 117 ? 2.476 -12.415 8.682 1.00 78.50 117 ILE A C 1
ATOM 843 O O . ILE A 1 117 ? 3.279 -11.550 9.036 1.00 78.50 117 ILE A O 1
ATOM 847 N N . LYS A 1 118 ? 1.682 -13.060 9.530 1.00 73.12 118 LYS A N 1
ATOM 848 C CA . LYS A 1 118 ? 1.787 -12.923 10.982 1.00 73.12 118 LYS A CA 1
ATOM 849 C C . LYS A 1 118 ? 2.801 -13.934 11.506 1.00 73.12 118 LYS A C 1
ATOM 851 O O . LYS A 1 118 ? 2.765 -15.089 11.090 1.00 73.12 118 LYS A O 1
ATOM 856 N N . ASP A 1 119 ? 3.689 -13.508 12.399 1.00 68.19 119 ASP A N 1
ATOM 857 C CA . ASP A 1 119 ? 4.447 -14.457 13.220 1.00 68.19 119 ASP A CA 1
ATOM 858 C C . ASP A 1 119 ? 3.554 -14.951 14.364 1.00 68.19 119 ASP A C 1
ATOM 860 O O . ASP A 1 119 ? 2.798 -14.173 14.951 1.00 68.19 119 ASP A O 1
ATOM 864 N N . ASP A 1 120 ? 3.686 -16.228 14.719 1.00 62.53 120 ASP A N 1
ATOM 865 C CA . ASP A 1 120 ? 2.915 -16.877 15.791 1.00 62.53 120 ASP A CA 1
ATOM 866 C C . ASP A 1 120 ? 3.208 -16.301 17.199 1.00 62.53 120 ASP A C 1
ATOM 868 O O . ASP A 1 120 ? 2.527 -16.635 18.167 1.00 62.53 120 ASP A O 1
ATOM 872 N N . GLU A 1 121 ? 4.200 -15.412 17.330 1.00 60.41 121 GLU A N 1
ATOM 873 C CA . GLU A 1 121 ? 4.722 -14.910 18.612 1.00 60.41 121 GLU A CA 1
ATOM 874 C C . GLU A 1 121 ? 4.316 -13.462 18.957 1.00 60.41 121 GLU A C 1
ATOM 876 O O . GLU A 1 121 ? 4.838 -12.881 19.907 1.00 60.41 121 GLU A O 1
ATOM 881 N N . GLY A 1 122 ? 3.375 -12.850 18.227 1.00 53.78 122 GLY A N 1
ATOM 882 C CA . GLY A 1 122 ? 2.906 -11.486 18.532 1.00 53.78 122 GLY A CA 1
ATOM 883 C C . GLY A 1 122 ? 3.917 -10.376 18.210 1.00 53.78 122 GLY A C 1
ATOM 884 O O . GLY A 1 122 ? 3.791 -9.259 18.711 1.00 53.78 122 GLY A O 1
ATOM 885 N N . ALA A 1 123 ? 4.919 -10.682 17.384 1.00 60.78 123 ALA A N 1
ATOM 886 C CA . ALA A 1 123 ? 5.804 -9.694 16.777 1.00 60.78 123 ALA A CA 1
ATOM 887 C C . ALA A 1 123 ? 5.090 -8.903 15.661 1.00 60.78 123 ALA A C 1
ATOM 889 O O . ALA A 1 123 ? 4.009 -9.284 15.210 1.00 60.78 123 ALA A O 1
ATOM 890 N N . GLU A 1 124 ? 5.722 -7.813 15.212 1.00 67.19 124 GLU A N 1
ATOM 891 C CA . GLU A 1 124 ? 5.310 -7.017 14.047 1.00 67.19 124 GLU A CA 1
ATOM 892 C C . GLU A 1 124 ? 4.937 -7.910 12.850 1.00 67.19 124 GLU A C 1
ATOM 894 O O . GLU A 1 124 ? 5.654 -8.861 12.509 1.00 67.19 124 GLU A O 1
ATOM 899 N N . SER A 1 125 ? 3.808 -7.597 12.208 1.00 71.50 125 SER A N 1
ATOM 900 C CA . SER A 1 125 ? 3.386 -8.276 10.984 1.00 71.50 125 SER A CA 1
ATOM 901 C C . SER A 1 125 ? 4.446 -8.057 9.900 1.00 71.50 125 SER A C 1
ATOM 903 O O . SER A 1 125 ? 5.157 -7.051 9.864 1.00 71.50 125 SER A O 1
ATOM 905 N N . LYS A 1 126 ? 4.581 -9.012 8.984 1.00 79.94 126 LYS A N 1
ATOM 906 C CA . LYS A 1 126 ? 5.449 -8.878 7.811 1.00 79.94 126 LYS A CA 1
ATOM 907 C C . LYS A 1 126 ? 4.572 -8.758 6.588 1.00 79.94 126 LYS A C 1
ATOM 909 O O . LYS A 1 126 ? 3.660 -9.548 6.395 1.00 79.94 126 LYS A O 1
ATOM 914 N N . LEU A 1 127 ? 4.891 -7.823 5.714 1.00 81.25 127 LEU A N 1
ATOM 915 C CA . LEU A 1 127 ? 4.265 -7.743 4.409 1.00 81.25 127 LEU A CA 1
ATOM 916 C C . LEU A 1 127 ? 5.214 -8.301 3.355 1.00 81.25 127 LEU A C 1
ATOM 918 O O . LEU A 1 127 ? 6.323 -7.787 3.197 1.00 81.25 127 LEU A O 1
ATOM 922 N N . LEU A 1 128 ? 4.764 -9.298 2.598 1.00 84.38 128 LEU A N 1
ATOM 923 C CA . LEU A 1 128 ? 5.407 -9.694 1.352 1.00 84.38 128 LEU A CA 1
ATOM 924 C C . LEU A 1 128 ? 4.728 -9.007 0.177 1.00 84.38 128 LEU A C 1
ATOM 926 O O . LEU A 1 128 ? 3.512 -9.068 0.040 1.00 84.38 128 LEU A O 1
ATOM 930 N N . ILE A 1 129 ? 5.517 -8.389 -0.696 1.00 82.25 129 ILE A N 1
ATOM 931 C CA . ILE A 1 129 ? 5.050 -7.881 -1.988 1.00 82.25 129 ILE A CA 1
ATOM 932 C C . ILE A 1 129 ? 5.893 -8.532 -3.067 1.00 82.25 129 ILE A C 1
ATOM 934 O O . ILE A 1 129 ? 7.117 -8.594 -2.947 1.00 82.25 129 ILE A O 1
ATOM 938 N N . GLY A 1 130 ? 5.259 -8.975 -4.147 1.00 82.81 130 GLY A N 1
ATOM 939 C CA . GLY A 1 130 ? 6.015 -9.474 -5.276 1.00 82.81 130 GLY A CA 1
ATOM 940 C C . GLY A 1 130 ? 5.271 -9.488 -6.594 1.00 82.81 130 GLY A C 1
ATOM 941 O O . GLY A 1 130 ? 4.089 -9.156 -6.715 1.00 82.81 130 GLY A O 1
ATOM 942 N N . GLY A 1 131 ? 6.031 -9.843 -7.618 1.00 85.81 131 GLY A N 1
ATOM 943 C CA . GLY A 1 131 ? 5.559 -9.928 -8.984 1.00 85.81 131 GLY A CA 1
ATOM 944 C C . GLY A 1 131 ? 6.703 -10.101 -9.960 1.00 85.81 131 GLY A C 1
ATOM 945 O O . GLY A 1 131 ? 7.755 -10.649 -9.625 1.00 85.81 131 GLY A O 1
ATOM 946 N N . TRP A 1 132 ? 6.486 -9.625 -11.176 1.00 86.44 132 TRP A N 1
ATOM 947 C CA . TRP A 1 132 ? 7.427 -9.749 -12.282 1.00 86.44 132 TRP A CA 1
ATOM 948 C C . TRP A 1 132 ? 8.034 -8.392 -12.589 1.00 86.44 132 TRP A C 1
ATOM 950 O O . TRP A 1 132 ? 7.369 -7.361 -12.509 1.00 86.44 132 TRP A O 1
ATOM 960 N N . VAL A 1 133 ? 9.292 -8.409 -12.988 1.00 86.62 133 VAL A N 1
ATOM 961 C CA . VAL A 1 133 ? 10.031 -7.245 -13.440 1.00 86.62 133 VAL A CA 1
ATOM 962 C C . VAL A 1 133 ? 10.400 -7.464 -14.893 1.00 86.62 133 VAL A C 1
ATOM 964 O O . VAL A 1 133 ? 11.095 -8.426 -15.230 1.00 86.62 133 VAL A O 1
ATOM 967 N N . VAL A 1 134 ? 9.936 -6.561 -15.749 1.00 85.50 134 VAL A N 1
ATOM 968 C CA . VAL A 1 134 ? 10.323 -6.519 -17.157 1.00 85.50 134 VAL A CA 1
ATOM 969 C C . VAL A 1 134 ? 11.486 -5.552 -17.300 1.00 85.50 134 VAL A C 1
ATOM 971 O O . VAL A 1 134 ? 11.350 -4.359 -17.024 1.00 85.50 134 VAL A O 1
ATOM 974 N N . ASN A 1 135 ? 12.633 -6.063 -17.741 1.00 82.44 135 ASN A N 1
ATOM 975 C CA . ASN A 1 135 ? 13.769 -5.212 -18.050 1.00 82.44 135 ASN A CA 1
ATOM 976 C C . ASN A 1 135 ? 13.504 -4.445 -19.359 1.00 82.44 135 ASN A C 1
ATOM 978 O O . ASN A 1 135 ? 13.154 -5.055 -20.368 1.00 82.44 135 ASN A O 1
ATOM 982 N N . PRO A 1 136 ? 13.667 -3.112 -19.368 1.00 75.38 136 PRO A N 1
ATOM 983 C CA . PRO A 1 136 ? 13.394 -2.269 -20.534 1.00 75.38 136 PRO A CA 1
ATOM 984 C C . PRO A 1 136 ? 14.460 -2.402 -21.629 1.00 75.38 136 PRO A C 1
ATOM 986 O O . PRO A 1 136 ? 14.262 -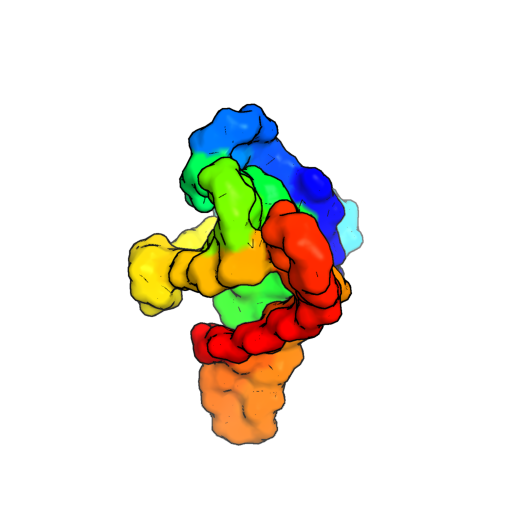1.942 -22.753 1.00 75.38 136 PRO A O 1
ATOM 989 N N . ARG A 1 137 ? 15.611 -3.006 -21.310 1.00 80.00 137 ARG A N 1
ATOM 990 C CA . ARG A 1 137 ? 16.753 -3.116 -22.218 1.00 80.00 137 ARG A CA 1
ATOM 991 C C . ARG A 1 137 ? 16.568 -4.280 -23.198 1.00 80.00 137 ARG A C 1
ATOM 993 O O . ARG A 1 137 ? 16.233 -5.385 -22.767 1.00 80.00 137 ARG A O 1
ATOM 1000 N N . PRO A 1 138 ? 16.818 -4.076 -24.507 1.00 74.88 138 PRO A N 1
ATOM 1001 C CA . PRO A 1 138 ? 16.696 -5.138 -25.501 1.00 74.88 138 PRO A CA 1
ATOM 1002 C C . PRO A 1 138 ? 17.553 -6.362 -25.149 1.00 74.88 138 PRO A C 1
ATOM 1004 O O . PRO A 1 138 ? 18.753 -6.233 -24.920 1.00 74.88 138 PRO A O 1
ATOM 1007 N N . GLY A 1 139 ? 16.941 -7.549 -25.150 1.00 74.88 139 GLY A N 1
ATOM 1008 C CA . GLY A 1 139 ? 17.625 -8.822 -24.889 1.00 74.88 139 GLY A CA 1
ATOM 1009 C C . GLY A 1 139 ? 17.726 -9.227 -23.415 1.00 74.88 139 GLY A C 1
ATOM 1010 O O . GLY A 1 139 ? 18.259 -10.298 -23.133 1.00 74.88 139 GLY A O 1
ATOM 1011 N N . GLU A 1 140 ? 17.207 -8.426 -22.481 1.00 75.38 140 GLU A N 1
ATOM 1012 C CA . GLU A 1 140 ? 17.132 -8.815 -21.071 1.00 75.38 140 GLU A CA 1
ATOM 1013 C C . GLU A 1 140 ? 15.839 -9.584 -20.750 1.00 75.38 140 GLU A C 1
ATOM 1015 O O . GLU A 1 140 ? 14.760 -9.296 -21.271 1.00 75.38 140 GLU 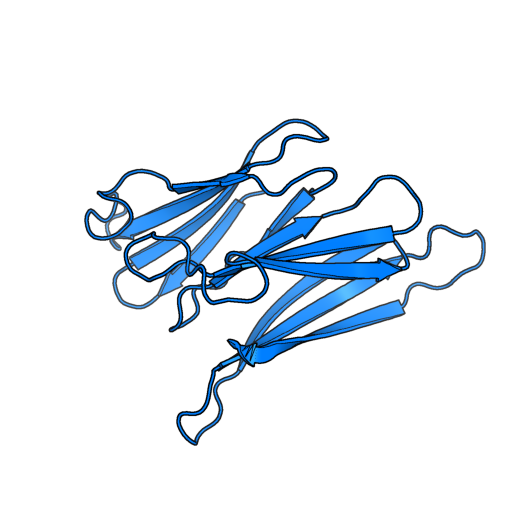A O 1
ATOM 1020 N N . ASN A 1 141 ? 15.954 -10.594 -19.883 1.00 79.25 141 ASN A N 1
ATOM 1021 C CA . ASN A 1 141 ? 14.841 -11.466 -19.506 1.00 79.25 141 ASN A CA 1
ATOM 1022 C C . ASN A 1 141 ? 13.909 -10.807 -18.478 1.00 79.25 141 ASN A C 1
ATOM 1024 O O . ASN A 1 141 ? 14.309 -9.925 -17.716 1.00 79.25 141 ASN A O 1
ATOM 1028 N N . THR A 1 142 ? 12.667 -11.299 -18.429 1.00 81.69 142 THR A N 1
ATOM 1029 C CA . THR A 1 142 ? 11.751 -11.054 -17.305 1.00 81.69 142 THR A CA 1
ATOM 1030 C C . THR A 1 142 ? 12.229 -11.840 -16.086 1.00 81.69 142 THR A C 1
ATOM 1032 O O . THR A 1 142 ? 12.552 -13.022 -16.202 1.00 81.69 142 THR A O 1
ATOM 1035 N N . SER A 1 143 ? 12.241 -11.192 -14.927 1.00 85.00 143 SER A N 1
ATOM 1036 C CA . SER A 1 143 ? 12.605 -11.797 -13.642 1.00 85.00 143 SER A CA 1
ATOM 1037 C C . SER A 1 143 ? 11.453 -11.667 -12.652 1.00 85.00 143 SER A C 1
ATOM 1039 O O . SER A 1 143 ? 10.526 -10.892 -12.872 1.00 85.00 143 SER A O 1
ATOM 1041 N N . PHE A 1 144 ? 11.497 -12.406 -11.546 1.00 86.31 144 PHE A N 1
ATOM 1042 C CA . PHE A 1 144 ? 10.611 -12.145 -10.412 1.00 86.31 144 PHE A CA 1
ATOM 1043 C C . PHE A 1 144 ? 11.274 -11.170 -9.434 1.00 86.31 144 PHE A C 1
ATOM 1045 O O . PHE A 1 144 ? 12.500 -11.083 -9.354 1.00 86.31 144 PHE A O 1
ATOM 1052 N N . TRP A 1 145 ? 10.455 -10.454 -8.672 1.00 86.00 145 TRP A N 1
ATOM 1053 C CA . TRP A 1 145 ? 10.891 -9.601 -7.576 1.00 86.00 145 TRP A CA 1
ATOM 1054 C C . TRP A 1 145 ? 10.005 -9.838 -6.363 1.00 86.00 145 TRP A C 1
ATOM 1056 O O . TRP A 1 145 ? 8.786 -9.961 -6.493 1.00 86.00 145 TRP A O 1
ATOM 1066 N N . ILE A 1 146 ? 10.633 -9.928 -5.194 1.00 86.62 146 ILE A N 1
ATOM 1067 C CA . ILE A 1 146 ? 9.967 -10.108 -3.908 1.00 86.62 146 ILE A CA 1
ATOM 1068 C C . ILE A 1 146 ? 10.655 -9.186 -2.910 1.00 86.62 146 ILE A C 1
ATOM 1070 O O . ILE A 1 146 ? 11.885 -9.170 -2.823 1.00 86.62 146 ILE A O 1
ATOM 1074 N N . SER A 1 147 ? 9.869 -8.457 -2.130 1.00 85.19 147 SER A N 1
ATOM 1075 C CA . SER A 1 147 ? 10.339 -7.714 -0.970 1.00 85.19 147 SER A CA 1
ATOM 1076 C C . SER A 1 147 ? 9.536 -8.066 0.271 1.00 85.19 147 SER A C 1
ATOM 1078 O O . SER A 1 147 ? 8.396 -8.530 0.204 1.00 85.19 147 SER A O 1
ATOM 1080 N N . ARG A 1 148 ? 10.172 -7.840 1.421 1.00 86.12 148 ARG A N 1
ATOM 1081 C CA . ARG A 1 148 ? 9.575 -7.988 2.742 1.00 86.12 148 ARG A CA 1
ATOM 1082 C C . ARG A 1 148 ? 9.671 -6.663 3.483 1.00 86.12 148 ARG A C 1
ATOM 1084 O O . ARG A 1 148 ? 10.767 -6.116 3.587 1.00 86.12 148 ARG A O 1
ATOM 1091 N N . TYR A 1 149 ? 8.560 -6.219 4.053 1.00 80.75 149 TYR A N 1
ATOM 1092 C CA . TYR A 1 149 ? 8.490 -5.056 4.935 1.00 80.75 149 TYR A CA 1
ATOM 1093 C C . TYR A 1 149 ? 8.065 -5.497 6.330 1.00 80.75 149 TYR A C 1
ATOM 1095 O O . TYR A 1 149 ? 7.266 -6.421 6.464 1.00 80.75 149 TYR A O 1
ATOM 1103 N N . LEU A 1 150 ? 8.630 -4.857 7.349 1.00 77.94 150 LEU A N 1
ATOM 1104 C CA . LEU A 1 150 ? 8.152 -4.970 8.726 1.00 77.94 150 LEU A CA 1
ATOM 1105 C C . LEU A 1 150 ? 7.026 -3.950 8.906 1.00 77.94 150 LEU A C 1
ATOM 1107 O O . LEU A 1 150 ? 7.137 -2.845 8.368 1.00 77.94 150 LEU A O 1
ATOM 1111 N N . THR A 1 151 ? 5.943 -4.340 9.573 1.00 68.19 151 THR A N 1
ATOM 1112 C CA . THR A 1 151 ? 4.743 -3.516 9.769 1.00 68.19 151 THR A CA 1
ATOM 1113 C C . THR A 1 151 ? 4.276 -3.560 11.209 1.00 68.19 151 THR A C 1
ATOM 1115 O O . THR A 1 151 ? 4.125 -4.681 11.739 1.00 68.19 151 THR A O 1
#

Solvent-accessible surface area (backbone atoms only — not comparable to full-atom values): 8025 Å² total; per-residue (Å²): 90,68,29,67,42,78,54,97,72,31,33,41,35,31,31,48,50,71,56,94,55,51,24,29,39,37,37,41,41,20,31,80,90,69,47,62,26,55,69,21,47,72,36,43,71,41,78,43,80,66,44,64,28,42,68,51,36,52,48,52,84,43,102,76,21,39,37,37,42,30,21,44,38,91,78,63,33,14,33,39,36,38,36,34,27,37,83,48,50,45,72,34,52,82,41,70,64,78,13,29,44,82,45,81,38,81,11,49,69,47,74,74,52,70,47,83,45,74,53,97,80,79,55,70,35,33,37,41,40,30,31,39,24,41,44,78,53,91,92,52,68,74,44,78,48,74,50,78,42,85,86

Secondary structure (DSSP, 8-state):
-EEEEEETTEEEEEEEEEETTEEEEEEEEEETTSSB-TTTGGGSPEEEEEETTEEEEE----TT-EEEEEE--SSSEEEEEEEEB-TTS-B-TTSTBTTEEEEEEEBEEEEEEEEEE--TTS---EEEEEEEEE--STTPPPEEEEEEEE-

Sequence (151 aa):
MANLAIRGDGIFVVGALGAIGKQIAVYTKLSLDGKPDQSFNGGEPLSIPLGEGNIGSYVIPLESGLSIGIGTTFGDTSALTLSRINPDGTLDTTFGEQGSVLTKVPGYLFTSFAEEIKDDEGAESKLLIGGWVVNPRPGENTSFWISRYLT

Foldseek 3Di:
DKDWDDDDQWIKIWDWDDDAFWIKIWIFIAGPVGQGDCLAPRSDIDIDTPGHFWDDWDDDCDPQAWTWTWGDHPDQKTKTKIFGAGPSNHTPLVFDHGRIDIDIDGADFDKDDKDWDDDPPPAFIKIKTKDWGDGPDPPDDIDIDIDIDGD

Radius of gyration: 15.72 Å; Cα contacts (8 Å, |Δi|>4): 385; chains: 1; bounding box: 42×31×44 Å

Organism: NCBI:txid158627